Protein AF-A0A968T6S0-F1 (afdb_monomer_lite)

Foldseek 3Di:
DPPDVLLVVLLVLVCVVVVPDDLVPDDLVNLVVVQVLLCVQLVDRDDSVNVCCSSVVDPDPDDDDQSVQQSSCRSVVARGNVRSCVVVPPPPVVPPPDPPPPVVVVVVVVVVVVVVVVVVVVVVVVVVVVVVVVVVVVVVVVVVVVVVPDPDDDDDD

Radius of gyration: 42.64 Å; chains: 1; bounding box: 73×32×131 Å

Secondary structure (DSSP, 8-state):
----HHHHHHHHHHHHHH----GGG--HHHHHHHHHHHHHHHS----HHHHHHHTTSS--SSPPPHHHHHHHHHHTT-SSHHHHHHHS------SSS-----HHHHHHHHHHHHHHHHHHHHHHHHHHHHHHHHHHHHHHHHHHHTTS---------

pLDDT: mean 80.55, std 15.83, range [37.5, 95.81]

Structure (mmCIF, N/CA/C/O backbone):
data_AF-A0A968T6S0-F1
#
_entry.id   AF-A0A968T6S0-F1
#
loop_
_atom_site.group_PDB
_atom_site.id
_atom_site.type_symbol
_atom_site.label_atom_id
_atom_site.label_alt_id
_atom_site.label_comp_id
_atom_site.label_asym_id
_atom_site.label_entity_id
_atom_site.label_seq_id
_atom_site.pdbx_PDB_ins_code
_atom_site.Cartn_x
_atom_site.Cartn_y
_atom_site.Cartn_z
_atom_site.occupancy
_atom_site.B_iso_or_equiv
_atom_site.auth_seq_id
_atom_site.auth_comp_id
_atom_site.auth_asym_id
_atom_site.auth_atom_id
_atom_site.pdbx_PDB_model_num
ATOM 1 N N . MET A 1 1 ? 13.919 0.239 2.853 1.00 37.50 1 MET A N 1
ATOM 2 C CA . MET A 1 1 ? 12.695 0.687 2.152 1.00 37.50 1 MET A CA 1
ATOM 3 C C . MET A 1 1 ? 11.809 -0.528 1.964 1.00 37.50 1 MET A C 1
ATOM 5 O O . MET A 1 1 ? 12.286 -1.492 1.386 1.00 37.50 1 MET A O 1
ATOM 9 N N . GLN A 1 2 ? 10.584 -0.540 2.494 1.00 47.19 2 GLN A N 1
ATOM 10 C CA . GLN A 1 2 ? 9.671 -1.666 2.270 1.00 47.19 2 GLN A CA 1
ATOM 11 C C . GLN A 1 2 ? 9.255 -1.668 0.796 1.00 47.19 2 GLN A C 1
ATOM 13 O O . GLN A 1 2 ? 8.539 -0.786 0.325 1.00 47.19 2 GLN A O 1
ATOM 18 N N . SER A 1 3 ? 9.801 -2.619 0.048 1.00 56.97 3 SER A N 1
ATOM 19 C CA . SER A 1 3 ? 9.693 -2.744 -1.402 1.00 56.97 3 SER A CA 1
ATOM 20 C C . SER A 1 3 ? 8.604 -3.740 -1.795 1.00 56.97 3 SER A C 1
ATOM 22 O O . SER A 1 3 ? 8.801 -4.509 -2.728 1.00 56.97 3 SER A O 1
ATOM 24 N N . ASN A 1 4 ? 7.478 -3.779 -1.073 1.00 79.25 4 ASN A N 1
ATOM 25 C CA . ASN A 1 4 ? 6.327 -4.565 -1.510 1.00 79.25 4 ASN A CA 1
ATOM 26 C C . ASN A 1 4 ? 5.392 -3.643 -2.318 1.00 79.25 4 ASN A C 1
ATOM 28 O O . ASN A 1 4 ? 4.723 -2.777 -1.745 1.00 79.25 4 ASN A O 1
ATOM 32 N N . PRO A 1 5 ? 5.366 -3.769 -3.652 1.00 84.44 5 PRO A N 1
ATOM 33 C CA . PRO A 1 5 ? 4.593 -2.880 -4.510 1.00 84.44 5 PRO A CA 1
ATOM 34 C C . PRO A 1 5 ? 3.076 -3.062 -4.325 1.00 84.44 5 PRO A C 1
ATOM 36 O O . PRO A 1 5 ? 2.324 -2.109 -4.525 1.00 84.44 5 PRO A O 1
ATOM 39 N N . TYR A 1 6 ? 2.620 -4.227 -3.846 1.00 88.62 6 TYR A N 1
ATOM 40 C CA . TYR A 1 6 ? 1.208 -4.457 -3.531 1.00 88.62 6 TYR A CA 1
ATOM 41 C C . TYR A 1 6 ? 0.782 -3.679 -2.286 1.00 88.62 6 TYR A C 1
ATOM 43 O O . TYR A 1 6 ? -0.306 -3.109 -2.272 1.00 88.62 6 TYR A O 1
ATOM 51 N N . LEU A 1 7 ? 1.653 -3.573 -1.272 1.00 88.94 7 LEU A N 1
ATOM 52 C CA . LEU A 1 7 ? 1.389 -2.730 -0.098 1.00 88.94 7 LEU A CA 1
ATOM 53 C C . LEU A 1 7 ? 1.256 -1.257 -0.490 1.00 88.94 7 LEU A C 1
ATOM 55 O O . LEU A 1 7 ? 0.338 -0.593 -0.024 1.00 88.94 7 LEU A O 1
ATOM 59 N N . LYS A 1 8 ? 2.110 -0.757 -1.392 1.00 88.56 8 LYS A N 1
ATOM 60 C CA . LYS A 1 8 ? 1.984 0.618 -1.903 1.00 88.56 8 LYS A CA 1
ATOM 61 C C . LYS A 1 8 ? 0.648 0.845 -2.609 1.00 88.56 8 LYS A C 1
ATOM 63 O O . LYS A 1 8 ? -0.012 1.845 -2.346 1.00 88.56 8 LYS A O 1
ATOM 68 N N . LYS A 1 9 ? 0.232 -0.093 -3.467 1.00 90.50 9 LYS A N 1
ATOM 69 C CA . LYS A 1 9 ? -1.068 -0.022 -4.146 1.00 90.50 9 LYS A CA 1
ATOM 70 C C . LYS A 1 9 ? -2.229 -0.066 -3.150 1.00 90.50 9 LYS A C 1
ATOM 72 O O . LYS A 1 9 ? -3.143 0.740 -3.258 1.00 90.50 9 LYS A O 1
ATOM 77 N N . CYS A 1 10 ? -2.161 -0.945 -2.152 1.00 91.69 10 CYS A N 1
ATOM 78 C CA . CYS A 1 10 ? -3.152 -1.028 -1.081 1.00 91.69 10 CYS A CA 1
ATOM 79 C C . CYS A 1 10 ? -3.265 0.297 -0.308 1.00 91.69 10 CYS A C 1
ATOM 81 O O . CYS A 1 10 ? -4.361 0.829 -0.174 1.00 91.69 10 CYS A O 1
ATOM 83 N N . VAL A 1 11 ? -2.140 0.878 0.121 1.00 91.06 11 VAL A N 1
ATOM 84 C CA . VAL A 1 11 ? -2.108 2.186 0.801 1.00 91.06 11 VAL A CA 1
ATOM 85 C C . VAL A 1 11 ? -2.726 3.285 -0.067 1.00 91.06 11 VAL A C 1
ATOM 87 O O . VAL A 1 11 ? -3.529 4.070 0.432 1.00 91.06 11 VAL A O 1
ATOM 90 N N . SER A 1 12 ? -2.408 3.307 -1.364 1.00 90.50 12 SER A N 1
ATOM 91 C CA . SER A 1 12 ? -2.992 4.258 -2.315 1.00 90.50 12 SER A CA 1
ATOM 92 C C . SER A 1 12 ? -4.515 4.124 -2.390 1.00 90.50 12 SER A C 1
ATOM 94 O O . SER A 1 12 ? -5.220 5.116 -2.230 1.00 90.50 12 SER A O 1
ATOM 96 N N . LEU A 1 13 ? -5.029 2.903 -2.559 1.00 92.25 13 LEU A N 1
ATOM 97 C CA . LEU A 1 13 ? -6.471 2.643 -2.623 1.00 92.25 13 LEU A CA 1
ATOM 98 C C . LEU A 1 13 ? -7.182 3.014 -1.320 1.00 92.25 13 LEU A C 1
ATOM 100 O O . LEU A 1 13 ? -8.280 3.559 -1.344 1.00 92.25 13 LEU A O 1
ATOM 104 N N . ILE A 1 14 ? -6.549 2.762 -0.172 1.00 93.06 14 ILE A N 1
ATOM 105 C CA . ILE A 1 14 ? -7.091 3.183 1.122 1.00 93.06 14 ILE A CA 1
ATOM 106 C C . ILE A 1 14 ? -7.168 4.711 1.188 1.00 93.06 14 ILE A C 1
ATOM 108 O O . ILE A 1 14 ? -8.189 5.235 1.620 1.00 93.06 14 ILE A O 1
ATOM 112 N N . SER A 1 15 ? -6.128 5.427 0.750 1.00 92.06 15 SER A N 1
ATOM 113 C CA . SER A 1 15 ? -6.135 6.896 0.759 1.00 92.06 15 SER A CA 1
ATOM 114 C C . SER A 1 15 ? -7.196 7.501 -0.162 1.00 92.06 15 SER A C 1
ATOM 116 O O . SER A 1 15 ? -7.810 8.508 0.187 1.00 92.06 15 SER A O 1
ATOM 118 N N . GLU A 1 16 ? -7.461 6.854 -1.297 1.00 91.31 16 GLU A N 1
ATOM 119 C CA . GLU A 1 16 ? -8.532 7.230 -2.218 1.00 91.31 16 GLU A CA 1
ATOM 120 C C . GLU A 1 16 ? -9.911 6.974 -1.596 1.00 91.31 16 GLU A C 1
ATOM 122 O O . GLU A 1 16 ? -10.770 7.852 -1.608 1.00 91.31 16 GLU A O 1
ATOM 127 N N . ARG A 1 17 ? -10.095 5.809 -0.963 1.00 91.31 17 ARG A N 1
ATOM 128 C CA . ARG A 1 17 ? -11.343 5.432 -0.289 1.00 91.31 17 ARG A CA 1
ATOM 129 C C . ARG A 1 17 ? -11.682 6.340 0.891 1.00 91.31 17 ARG A C 1
ATOM 131 O O . ARG A 1 17 ? -12.854 6.632 1.107 1.00 91.31 17 ARG A O 1
ATOM 138 N N . THR A 1 18 ? -10.691 6.748 1.685 1.00 91.62 18 THR A N 1
ATOM 139 C CA . THR A 1 18 ? -10.934 7.603 2.857 1.00 91.62 18 THR A CA 1
ATOM 140 C C . THR A 1 18 ? -11.083 9.078 2.498 1.00 91.62 18 THR A C 1
ATOM 142 O O . THR A 1 18 ? -11.706 9.821 3.253 1.00 91.62 18 THR A O 1
ATOM 145 N N . GLY A 1 19 ? -10.514 9.528 1.375 1.00 91.19 19 GLY A N 1
ATOM 146 C CA . GLY A 1 19 ? -10.591 10.925 0.942 1.00 91.19 19 GLY A CA 1
ATOM 147 C C . GLY A 1 19 ? -9.810 11.907 1.826 1.00 91.19 19 GLY A C 1
ATOM 148 O O . GLY A 1 19 ? -9.955 13.116 1.678 1.00 91.19 19 GLY A O 1
ATOM 149 N N . TRP A 1 20 ? -8.955 11.424 2.734 1.00 92.19 20 TRP A N 1
ATOM 150 C CA . TRP A 1 20 ? -8.164 12.266 3.652 1.00 92.19 20 TRP A CA 1
ATOM 151 C C . TRP A 1 20 ? -6.901 12.863 3.013 1.00 92.19 20 TRP A C 1
ATOM 153 O O . TRP A 1 20 ? -6.080 13.481 3.693 1.00 92.19 20 TRP A O 1
ATOM 163 N N . GLY A 1 21 ? -6.723 12.655 1.709 1.00 88.94 21 GLY A N 1
ATOM 164 C CA . GLY A 1 21 ? -5.537 13.058 0.969 1.00 88.94 21 GLY A CA 1
ATOM 165 C C . GLY A 1 21 ? -4.338 12.140 1.210 1.00 88.94 21 GLY A C 1
ATOM 166 O O . GLY A 1 21 ? -4.457 11.023 1.722 1.00 88.94 21 GLY A O 1
ATOM 167 N N . ALA A 1 22 ? -3.164 12.629 0.810 1.00 86.94 22 ALA A N 1
ATOM 168 C CA . ALA A 1 22 ? -1.935 11.850 0.775 1.00 86.94 22 ALA A CA 1
ATOM 169 C C . ALA A 1 22 ? -1.529 11.336 2.169 1.00 86.94 22 ALA A C 1
ATOM 171 O O . ALA A 1 22 ? -1.564 12.074 3.161 1.00 86.94 22 ALA A O 1
ATOM 172 N N . CYS A 1 23 ? -1.120 10.066 2.251 1.00 86.12 23 CYS A N 1
ATOM 173 C CA . CYS A 1 23 ? -0.767 9.422 3.516 1.00 86.12 23 CYS A CA 1
ATOM 174 C C . CYS A 1 23 ? 0.417 10.088 4.240 1.00 86.12 23 CYS A C 1
ATOM 176 O O . CYS A 1 23 ? 0.560 9.943 5.458 1.00 86.12 23 CYS A O 1
ATOM 178 N N . GLU A 1 24 ? 1.246 10.873 3.541 1.00 86.88 24 GLU A N 1
ATOM 179 C CA . GLU A 1 24 ? 2.303 11.685 4.148 1.00 86.88 24 GLU A CA 1
ATOM 180 C C . GLU A 1 24 ? 1.755 12.788 5.062 1.00 86.88 24 GLU A C 1
ATOM 182 O O . GLU A 1 24 ? 2.447 13.193 5.994 1.00 86.88 24 GLU A O 1
ATOM 187 N N . ASN A 1 25 ? 0.508 13.217 4.890 1.00 88.50 25 ASN A N 1
ATOM 188 C CA . ASN A 1 25 ? -0.096 14.270 5.711 1.00 88.50 25 ASN A CA 1
ATOM 189 C C . ASN A 1 25 ? -0.958 13.716 6.849 1.00 88.50 25 ASN A C 1
ATOM 191 O O . ASN A 1 25 ? -1.579 14.469 7.597 1.00 88.50 25 ASN A O 1
ATOM 195 N N . TRP A 1 26 ? -1.008 12.391 7.007 1.00 93.25 26 TRP A N 1
ATOM 196 C CA . TRP A 1 26 ? -1.864 11.789 8.015 1.00 93.25 26 TRP A CA 1
ATOM 197 C C . TRP A 1 26 ? -1.349 12.003 9.437 1.00 93.25 26 TRP A C 1
ATOM 199 O O . TRP A 1 26 ? -0.182 11.743 9.749 1.00 93.25 26 TRP A O 1
ATOM 209 N N . THR A 1 27 ? -2.258 12.437 10.310 1.00 93.50 27 THR A N 1
ATOM 210 C CA . THR A 1 27 ? -2.018 12.645 11.739 1.00 93.50 27 THR A CA 1
ATOM 211 C C . THR A 1 27 ? -2.304 11.369 12.531 1.00 93.50 27 THR A C 1
ATOM 213 O O . THR A 1 27 ? -2.812 10.381 12.001 1.00 93.50 27 THR A O 1
ATOM 216 N N . HIS A 1 28 ? -1.991 11.377 13.831 1.00 93.25 28 HIS A N 1
ATOM 217 C CA . HIS A 1 28 ? -2.330 10.265 14.723 1.00 93.25 28 HIS A CA 1
ATOM 218 C C . HIS A 1 28 ? -3.827 9.917 14.673 1.00 93.25 28 HIS A C 1
ATOM 220 O O . HIS A 1 28 ? -4.167 8.738 14.638 1.00 93.25 28 HIS A O 1
ATOM 226 N N . THR A 1 29 ? -4.698 10.928 14.618 1.00 94.38 29 THR A N 1
ATOM 227 C CA . THR A 1 29 ? -6.156 10.764 14.572 1.00 94.38 29 THR A CA 1
ATOM 228 C C . THR A 1 29 ? -6.601 9.962 13.353 1.00 94.38 29 THR A C 1
ATOM 230 O O . THR A 1 29 ? -7.324 8.987 13.519 1.00 94.38 29 THR A O 1
ATOM 233 N N . HIS A 1 30 ? -6.071 10.255 12.159 1.00 95.00 30 HIS A N 1
ATOM 234 C CA . HIS A 1 30 ? -6.394 9.482 10.951 1.00 95.00 30 HIS A CA 1
ATOM 235 C C . HIS A 1 30 ? -6.039 7.996 11.097 1.00 95.00 30 HIS A C 1
ATOM 237 O O . HIS A 1 30 ? -6.793 7.130 10.664 1.00 95.00 30 HIS A O 1
ATOM 243 N N . PHE A 1 31 ? -4.916 7.667 11.745 1.00 94.81 31 PHE A N 1
ATOM 244 C CA . PHE A 1 31 ? -4.557 6.265 11.979 1.00 94.81 31 PHE A CA 1
ATOM 245 C C . PHE A 1 31 ? -5.442 5.582 13.029 1.00 94.81 31 PHE A C 1
ATOM 247 O O . PHE A 1 31 ? -5.682 4.381 12.918 1.00 94.81 31 PHE A O 1
ATOM 254 N N . VAL A 1 32 ? -5.916 6.318 14.038 1.00 95.31 32 VAL A N 1
ATOM 255 C CA . VAL A 1 32 ? -6.887 5.804 15.018 1.00 95.31 32 VAL A CA 1
ATOM 256 C C . VAL A 1 32 ? -8.218 5.511 14.331 1.00 95.31 32 VAL A C 1
ATOM 258 O O . VAL A 1 32 ? -8.763 4.422 14.502 1.00 95.31 32 VAL A O 1
ATOM 261 N N . ASP A 1 33 ? -8.703 6.437 13.507 1.00 95.44 33 ASP A N 1
ATOM 262 C CA . ASP A 1 33 ? -9.952 6.257 12.772 1.00 95.44 33 ASP A CA 1
ATOM 263 C C . ASP A 1 33 ? -9.844 5.135 11.738 1.00 95.44 33 ASP A C 1
ATOM 265 O O . ASP A 1 33 ? -10.758 4.320 11.628 1.00 95.44 33 ASP A O 1
ATOM 269 N N . LEU A 1 34 ? -8.710 5.016 11.039 1.00 95.19 34 LEU A N 1
ATOM 270 C CA . LEU A 1 34 ? -8.470 3.896 10.131 1.00 95.19 34 LEU A CA 1
ATOM 271 C C . LEU A 1 34 ? -8.452 2.554 10.874 1.00 95.19 34 LEU A C 1
ATOM 273 O O . LEU A 1 34 ? -9.058 1.593 10.411 1.00 95.19 34 LEU A O 1
ATOM 277 N N . SER A 1 35 ? -7.776 2.477 12.025 1.00 95.38 35 SER A N 1
ATOM 278 C CA . SER A 1 35 ? -7.748 1.268 12.859 1.00 95.38 35 SER A CA 1
ATOM 279 C C . SER A 1 35 ? -9.161 0.834 13.257 1.00 95.38 35 SER A C 1
ATOM 281 O O . SER A 1 35 ? -9.503 -0.341 13.114 1.00 95.38 35 SER A O 1
ATOM 283 N N . ARG A 1 36 ? -10.005 1.793 13.665 1.00 95.50 36 ARG A N 1
ATOM 284 C CA . ARG A 1 36 ? -11.416 1.549 13.985 1.00 95.50 36 ARG A CA 1
ATOM 285 C C . ARG A 1 36 ? -12.187 1.016 12.777 1.00 95.50 36 ARG A C 1
ATOM 287 O O . ARG A 1 36 ? -12.813 -0.032 12.882 1.00 95.50 36 ARG A O 1
ATOM 294 N N . GLN A 1 37 ? -12.096 1.681 11.627 1.00 95.00 37 GLN A N 1
ATOM 295 C CA . GLN A 1 37 ? -12.831 1.266 10.427 1.00 95.00 37 GLN A CA 1
ATOM 296 C C . GLN A 1 37 ? -12.384 -0.106 9.898 1.00 95.00 37 GLN A C 1
ATOM 298 O O . GLN A 1 37 ? -13.207 -0.907 9.454 1.00 95.00 37 GLN A O 1
ATOM 303 N N . ILE A 1 38 ? -11.083 -0.412 9.963 1.00 94.81 38 ILE A N 1
ATOM 304 C CA . ILE A 1 38 ? -10.566 -1.743 9.617 1.00 94.81 38 ILE A CA 1
ATOM 305 C C . ILE A 1 38 ? -11.153 -2.791 10.561 1.00 94.81 38 ILE A C 1
ATOM 307 O O . ILE A 1 38 ? -11.562 -3.856 10.099 1.00 94.81 38 ILE A O 1
ATOM 311 N N . PHE A 1 39 ? -11.210 -2.508 11.862 1.00 94.81 39 PHE A N 1
ATOM 312 C CA . PHE A 1 39 ? -11.786 -3.426 12.840 1.00 94.81 39 PHE A CA 1
ATOM 313 C C . PHE A 1 39 ? -13.278 -3.674 12.580 1.00 94.81 39 PHE A C 1
ATOM 315 O O . PHE A 1 39 ? -13.693 -4.828 12.532 1.00 94.81 39 PHE A O 1
ATOM 322 N N . GLU A 1 40 ? -14.055 -2.621 12.318 1.00 93.94 40 GLU A N 1
ATOM 323 C CA . GLU A 1 40 ? -15.489 -2.715 12.001 1.00 93.94 40 GLU A CA 1
ATOM 324 C C . GLU A 1 40 ? -15.769 -3.580 10.763 1.00 93.94 40 GLU A C 1
ATOM 326 O O . GLU A 1 40 ? -16.759 -4.307 10.724 1.00 93.94 40 GLU A O 1
ATOM 331 N N . LYS A 1 41 ? -14.887 -3.536 9.758 1.00 92.50 41 LYS A N 1
ATOM 332 C CA . LYS A 1 41 ? -15.041 -4.301 8.511 1.00 92.50 41 LYS A CA 1
ATOM 333 C C . LYS A 1 41 ? -14.477 -5.717 8.574 1.00 92.50 41 LYS A C 1
ATOM 335 O O . LYS A 1 41 ? -15.067 -6.642 8.027 1.00 92.50 41 LYS A O 1
ATOM 340 N N . SER A 1 42 ? -13.307 -5.889 9.180 1.00 92.81 42 SER A N 1
ATOM 341 C CA . SER A 1 42 ? -12.548 -7.144 9.114 1.00 92.81 42 SER A CA 1
ATOM 342 C C . SER A 1 42 ? -12.666 -8.015 10.365 1.00 92.81 42 SER A C 1
ATOM 344 O O . SER A 1 42 ? -12.318 -9.195 10.303 1.00 92.81 42 SER A O 1
ATOM 346 N N . GLY A 1 43 ? -13.099 -7.442 11.494 1.00 91.81 43 GLY A N 1
ATOM 347 C CA . GLY A 1 43 ? -13.062 -8.068 12.818 1.00 91.81 43 GLY A CA 1
ATOM 348 C C . GLY A 1 43 ? -11.657 -8.185 13.423 1.00 91.81 43 GLY A C 1
ATOM 349 O O . GLY A 1 43 ? -11.501 -8.731 14.513 1.00 91.81 43 GLY A O 1
ATOM 350 N N . VAL A 1 44 ? -10.620 -7.690 12.738 1.00 91.75 44 VAL A N 1
ATOM 351 C CA . VAL A 1 44 ? -9.221 -7.789 13.172 1.00 91.75 44 VAL A CA 1
ATOM 352 C C . VAL A 1 44 ? -8.738 -6.433 13.670 1.00 91.75 44 VAL A C 1
ATOM 354 O O . VAL A 1 44 ? -8.753 -5.442 12.939 1.00 91.75 44 VAL A O 1
ATOM 357 N N . LEU A 1 45 ? -8.275 -6.384 14.921 1.00 91.94 45 LEU A N 1
ATOM 358 C CA . LEU A 1 45 ? -7.729 -5.162 15.503 1.00 91.94 45 LEU A CA 1
ATOM 359 C C . LEU A 1 45 ? -6.280 -4.967 15.048 1.00 91.94 45 LEU A C 1
ATOM 361 O O . LEU A 1 45 ? -5.376 -5.687 15.472 1.00 91.94 45 LEU A O 1
ATOM 365 N N . VAL A 1 46 ? -6.045 -3.958 14.210 1.00 92.56 46 VAL A N 1
ATOM 366 C CA . VAL A 1 46 ? -4.695 -3.577 13.778 1.00 92.56 46 VAL A CA 1
ATOM 367 C C . VAL A 1 46 ? -4.236 -2.351 14.559 1.00 92.56 46 VAL A C 1
ATOM 369 O O . VAL A 1 46 ? -4.865 -1.296 14.497 1.00 92.56 46 VAL A O 1
ATOM 372 N N . SER A 1 47 ? -3.117 -2.470 15.277 1.00 92.56 47 SER A N 1
ATOM 373 C CA . SER A 1 47 ? -2.591 -1.364 16.082 1.00 92.56 47 SER A CA 1
ATOM 374 C C . SER A 1 47 ? -2.156 -0.164 15.224 1.00 92.56 47 SER A C 1
ATOM 376 O O . SER A 1 47 ? -1.646 -0.312 14.109 1.00 92.56 47 SER A O 1
ATOM 378 N N . VAL A 1 48 ? -2.281 1.044 15.780 1.00 93.38 48 VAL A N 1
ATOM 379 C CA . VAL A 1 48 ? -1.851 2.297 15.133 1.00 93.38 48 VAL A CA 1
ATOM 380 C C . VAL A 1 48 ? -0.359 2.278 14.782 1.00 93.38 48 VAL A C 1
ATOM 382 O O . VAL A 1 48 ? 0.043 2.807 13.746 1.00 93.38 48 VAL A O 1
ATOM 385 N N . SER A 1 49 ? 0.483 1.658 15.612 1.00 90.38 49 SER A N 1
ATOM 386 C CA . SER A 1 49 ? 1.920 1.545 15.344 1.00 90.38 49 SER A CA 1
ATOM 387 C C . SER A 1 49 ? 2.205 0.606 14.168 1.00 90.38 49 SER A C 1
ATOM 389 O O . SER A 1 49 ? 3.061 0.924 13.341 1.00 90.38 49 SER A O 1
ATOM 391 N N . SER A 1 50 ? 1.456 -0.494 14.033 1.00 90.94 50 SER A N 1
ATOM 392 C CA . SER A 1 50 ? 1.521 -1.383 12.867 1.00 90.94 50 SER A CA 1
ATOM 393 C C . SER A 1 50 ? 1.075 -0.671 11.590 1.00 90.94 50 SER A C 1
ATOM 395 O O . SER A 1 50 ? 1.779 -0.736 10.585 1.00 90.94 50 SER A O 1
ATOM 397 N N . LEU A 1 51 ? -0.030 0.084 11.631 1.00 92.25 51 LEU A N 1
ATOM 398 C CA . LEU A 1 51 ? -0.484 0.881 10.486 1.00 92.25 51 LEU A CA 1
ATOM 399 C C . LEU A 1 51 ? 0.572 1.910 10.072 1.00 92.25 51 LEU A C 1
ATOM 401 O O . LEU A 1 51 ? 0.962 1.961 8.912 1.00 92.25 51 LEU A O 1
ATOM 405 N N . LYS A 1 52 ? 1.140 2.664 11.017 1.00 91.00 52 LYS A N 1
ATOM 406 C CA . LYS A 1 52 ? 2.218 3.622 10.718 1.00 91.00 52 LYS A CA 1
ATOM 407 C C . LYS A 1 52 ? 3.430 2.970 10.044 1.00 91.00 52 LYS A C 1
ATOM 409 O O . LYS A 1 52 ? 4.062 3.604 9.201 1.00 91.00 52 LYS A O 1
ATOM 414 N N . ARG A 1 53 ? 3.754 1.716 10.378 1.00 89.56 53 ARG A N 1
ATOM 415 C CA . ARG A 1 53 ? 4.820 0.957 9.697 1.00 89.56 53 ARG A CA 1
ATOM 416 C C . ARG A 1 53 ? 4.448 0.620 8.253 1.00 89.56 53 ARG A C 1
ATOM 418 O O . ARG A 1 53 ? 5.289 0.780 7.378 1.00 89.56 53 ARG A O 1
ATOM 425 N N . ILE A 1 54 ? 3.207 0.202 8.006 1.00 89.56 54 ILE A N 1
ATOM 426 C CA . ILE A 1 54 ? 2.702 -0.165 6.670 1.00 89.56 54 ILE A CA 1
ATOM 427 C C . ILE A 1 54 ? 2.615 1.057 5.748 1.00 89.56 54 ILE A C 1
ATOM 429 O O . ILE A 1 54 ? 3.003 0.994 4.587 1.00 89.56 54 ILE A O 1
ATOM 433 N N . PHE A 1 55 ? 2.170 2.191 6.287 1.00 89.38 55 PHE A N 1
ATOM 434 C CA . PHE A 1 55 ? 2.056 3.462 5.568 1.00 89.38 55 PHE A CA 1
ATOM 435 C C . PHE A 1 55 ? 3.399 4.205 5.436 1.00 89.38 55 PHE A C 1
ATOM 437 O O . PHE A 1 55 ? 3.438 5.344 4.982 1.00 89.38 55 PHE A O 1
ATOM 444 N N . GLY A 1 56 ? 4.517 3.597 5.853 1.00 86.50 56 GLY A N 1
ATOM 445 C CA . GLY A 1 56 ? 5.857 4.162 5.675 1.00 86.50 56 GLY A CA 1
ATOM 446 C C . GLY A 1 56 ? 6.214 5.322 6.612 1.00 86.50 56 GLY A C 1
ATOM 447 O O . GLY A 1 56 ? 7.277 5.917 6.452 1.00 86.50 56 GLY A O 1
ATOM 448 N N . LYS A 1 57 ? 5.385 5.624 7.622 1.00 85.00 57 LYS A N 1
ATOM 449 C CA . LYS A 1 57 ? 5.690 6.625 8.665 1.00 85.00 57 LYS A CA 1
ATOM 450 C C . LYS A 1 57 ? 6.796 6.176 9.611 1.00 85.00 57 LYS A C 1
ATOM 452 O O . LYS A 1 57 ? 7.481 7.009 10.194 1.00 85.00 57 LYS A O 1
ATOM 457 N N . ILE A 1 58 ? 6.941 4.867 9.794 1.00 84.06 58 ILE A N 1
ATOM 458 C CA . ILE A 1 58 ? 7.969 4.260 10.637 1.00 84.06 58 ILE A CA 1
ATOM 459 C C . ILE A 1 58 ? 8.689 3.207 9.803 1.00 84.06 58 ILE A C 1
ATOM 461 O O . ILE A 1 58 ? 8.056 2.305 9.254 1.00 84.06 58 ILE A O 1
ATOM 465 N N . ALA A 1 59 ? 10.017 3.285 9.733 1.00 75.38 59 ALA A N 1
ATOM 466 C CA . ALA A 1 59 ? 10.804 2.241 9.095 1.00 75.38 59 ALA A CA 1
ATOM 467 C C . ALA A 1 59 ? 10.668 0.928 9.885 1.00 75.38 59 ALA A C 1
ATOM 469 O O . ALA A 1 59 ? 10.935 0.874 11.083 1.00 75.38 59 ALA A O 1
ATOM 470 N N . SER A 1 60 ? 10.258 -0.143 9.211 1.00 74.06 60 SER A N 1
ATOM 471 C CA . SER A 1 60 ? 10.244 -1.495 9.774 1.00 74.06 60 SER A CA 1
ATOM 472 C C . SER A 1 60 ? 10.905 -2.455 8.797 1.00 74.06 60 SER A C 1
ATOM 474 O O . SER A 1 60 ? 10.646 -2.380 7.595 1.00 74.06 60 SER A O 1
ATOM 476 N N . GLN A 1 61 ? 11.763 -3.334 9.308 1.00 68.31 61 GLN A N 1
ATOM 477 C CA . GLN A 1 61 ? 12.429 -4.368 8.511 1.00 68.31 61 GLN A CA 1
ATOM 478 C C . GLN A 1 61 ? 11.557 -5.614 8.318 1.00 68.31 61 GLN A C 1
ATOM 480 O O . GLN A 1 61 ? 11.832 -6.419 7.435 1.00 68.31 61 GLN A O 1
ATOM 485 N N . HIS A 1 62 ? 10.507 -5.766 9.125 1.00 72.12 62 HIS A N 1
ATOM 486 C CA . HIS A 1 62 ? 9.625 -6.926 9.075 1.00 72.12 62 HIS A CA 1
ATOM 487 C C . HIS A 1 62 ? 8.361 -6.627 8.285 1.00 72.12 62 HIS A C 1
ATOM 489 O O . HIS A 1 62 ? 7.769 -5.549 8.421 1.00 72.12 62 HIS A O 1
ATOM 495 N N . GLU A 1 63 ? 7.973 -7.601 7.469 1.00 75.19 63 GLU A N 1
ATOM 496 C CA . GLU A 1 63 ? 6.733 -7.575 6.711 1.00 75.19 63 GLU A CA 1
ATOM 497 C C . GLU A 1 63 ? 5.535 -7.746 7.664 1.00 75.19 63 GLU A C 1
ATOM 499 O O . GLU A 1 63 ? 5.637 -8.503 8.634 1.00 75.19 63 GLU A O 1
ATOM 504 N N . PRO A 1 64 ? 4.416 -7.026 7.452 1.00 81.62 64 PRO A N 1
ATOM 505 C CA . PRO A 1 64 ? 3.230 -7.187 8.284 1.00 81.62 64 PRO A CA 1
ATOM 506 C C . PRO A 1 64 ? 2.724 -8.631 8.279 1.00 81.62 64 PRO A C 1
ATOM 508 O O . PRO A 1 64 ? 2.791 -9.332 7.265 1.00 81.62 64 PRO A O 1
ATOM 511 N N . GLN A 1 65 ? 2.167 -9.046 9.418 1.00 86.25 65 GLN A N 1
ATOM 512 C CA . GLN A 1 65 ? 1.556 -10.361 9.584 1.00 86.25 65 GLN A CA 1
ATOM 513 C C . GLN A 1 65 ? 0.465 -10.590 8.524 1.00 86.25 65 GLN A C 1
ATOM 515 O O . GLN A 1 65 ? -0.211 -9.642 8.103 1.00 86.25 65 GLN A O 1
ATOM 520 N N . ARG A 1 66 ? 0.264 -11.844 8.097 1.00 88.12 66 ARG A N 1
ATOM 521 C CA . ARG A 1 66 ? -0.729 -12.182 7.061 1.00 88.12 66 ARG A CA 1
ATOM 522 C C . ARG A 1 66 ? -2.133 -11.729 7.460 1.00 88.12 66 ARG A C 1
ATOM 524 O O . ARG A 1 66 ? -2.848 -11.184 6.631 1.00 88.12 66 ARG A O 1
ATOM 531 N N . GLU A 1 67 ? -2.478 -11.846 8.734 1.00 90.50 67 GLU A N 1
ATOM 532 C CA . GLU A 1 67 ? -3.739 -11.399 9.321 1.00 90.50 67 GLU A CA 1
ATOM 533 C C . GLU A 1 67 ? -3.933 -9.888 9.160 1.00 90.50 67 GLU A C 1
ATOM 535 O O . GLU A 1 67 ? -5.017 -9.439 8.800 1.00 90.50 67 GLU A O 1
ATOM 540 N N . THR A 1 68 ? -2.872 -9.095 9.349 1.00 92.19 68 THR A N 1
ATOM 541 C CA . THR A 1 68 ? -2.921 -7.641 9.136 1.00 92.19 68 THR A CA 1
ATOM 542 C C . THR A 1 68 ? -3.149 -7.300 7.666 1.00 92.19 68 THR A C 1
ATOM 544 O O . THR A 1 68 ? -3.940 -6.414 7.353 1.00 92.19 68 THR A O 1
ATOM 547 N N . ARG A 1 69 ? -2.488 -8.016 6.751 1.00 92.50 69 ARG A N 1
ATOM 548 C CA . ARG A 1 69 ? -2.703 -7.848 5.307 1.00 92.50 69 ARG A CA 1
ATOM 549 C C . ARG A 1 69 ? -4.131 -8.222 4.903 1.00 92.50 69 ARG A C 1
ATOM 551 O O . ARG A 1 69 ? -4.784 -7.449 4.210 1.00 92.50 69 ARG A O 1
ATOM 558 N N . ASN A 1 70 ? -4.649 -9.338 5.409 1.00 93.38 70 ASN A N 1
ATOM 559 C CA . ASN A 1 70 ? -6.033 -9.751 5.178 1.00 93.38 70 ASN A CA 1
ATOM 560 C C . ASN A 1 70 ? -7.030 -8.709 5.703 1.00 93.38 70 ASN A C 1
ATOM 562 O O . ASN A 1 70 ? -8.006 -8.408 5.026 1.00 93.38 70 ASN A O 1
ATOM 566 N N . ALA A 1 71 ? -6.774 -8.111 6.870 1.00 94.25 71 ALA A N 1
ATOM 567 C CA . ALA A 1 71 ? -7.620 -7.052 7.418 1.00 94.25 71 ALA A CA 1
ATOM 568 C C . ALA A 1 71 ? -7.686 -5.816 6.501 1.00 94.25 71 ALA A C 1
ATOM 570 O O . ALA A 1 71 ? -8.763 -5.262 6.283 1.00 94.25 71 ALA A O 1
ATOM 571 N N . LEU A 1 72 ? -6.549 -5.418 5.918 1.00 93.69 72 LEU A N 1
ATOM 572 C CA . LEU A 1 72 ? -6.483 -4.319 4.948 1.00 93.69 72 LEU A CA 1
ATOM 573 C C . LEU A 1 72 ? -7.225 -4.648 3.647 1.00 93.69 72 LEU A C 1
ATOM 575 O O . LEU A 1 72 ? -7.930 -3.793 3.118 1.00 93.69 72 LEU A O 1
ATOM 579 N N . ALA A 1 73 ? -7.099 -5.880 3.150 1.00 94.19 73 ALA A N 1
ATOM 580 C CA . ALA A 1 73 ? -7.829 -6.337 1.970 1.00 94.19 73 ALA A CA 1
ATOM 581 C C . ALA A 1 73 ? -9.349 -6.317 2.204 1.00 94.19 73 ALA A C 1
ATOM 583 O O . ALA A 1 73 ? -10.084 -5.736 1.409 1.00 94.19 73 ALA A O 1
ATOM 584 N N . LYS A 1 74 ? -9.808 -6.830 3.352 1.00 93.69 74 LYS A N 1
ATOM 585 C CA . LYS A 1 74 ? -11.222 -6.790 3.757 1.00 93.69 74 LYS A CA 1
ATOM 586 C C . LYS A 1 74 ? -11.770 -5.379 3.900 1.00 93.69 74 LYS A C 1
ATOM 588 O O . LYS A 1 74 ? -12.910 -5.121 3.529 1.00 93.69 74 LYS A O 1
ATOM 593 N N . PHE A 1 75 ? -10.969 -4.442 4.403 1.00 94.06 75 PHE A N 1
ATOM 594 C CA . PHE A 1 75 ? -11.367 -3.036 4.459 1.00 94.06 75 PHE A CA 1
ATOM 595 C C . PHE A 1 75 ? -11.631 -2.439 3.063 1.00 94.06 75 PHE A C 1
ATOM 597 O O . PHE A 1 75 ? -12.486 -1.567 2.919 1.00 94.06 75 PHE A O 1
ATOM 604 N N . LEU A 1 76 ? -10.940 -2.936 2.035 1.00 93.56 76 LEU A N 1
ATOM 605 C CA . LEU A 1 76 ? -11.149 -2.585 0.629 1.00 93.56 76 LEU A CA 1
ATOM 606 C C . LEU A 1 76 ? -12.229 -3.447 -0.067 1.00 93.56 76 LEU A C 1
ATOM 608 O O . LEU A 1 76 ? -12.346 -3.377 -1.286 1.00 93.56 76 LEU A O 1
ATOM 612 N N . ASP A 1 77 ? -13.015 -4.218 0.695 1.00 93.00 77 ASP A N 1
ATOM 613 C CA . ASP A 1 77 ? -14.056 -5.152 0.234 1.00 93.00 77 ASP A CA 1
ATOM 614 C C . ASP A 1 77 ? -13.533 -6.332 -0.626 1.00 93.00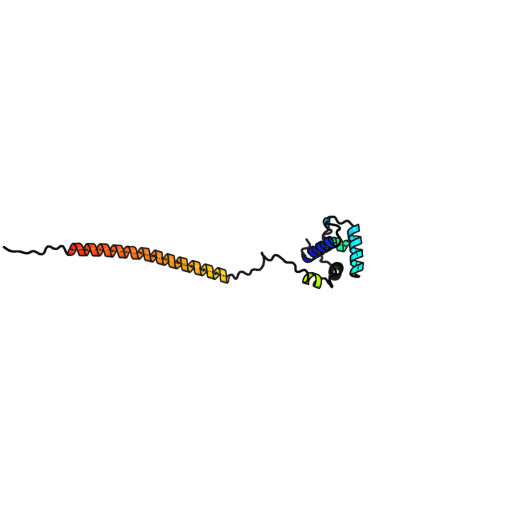 77 ASP A C 1
ATOM 616 O O . ASP A 1 77 ? -14.222 -6.816 -1.524 1.00 93.00 77 ASP A O 1
ATOM 620 N N . TYR A 1 78 ? -12.320 -6.819 -0.336 1.00 93.12 78 TYR A N 1
ATOM 621 C CA . TYR A 1 78 ? -11.785 -8.091 -0.853 1.00 93.12 78 TYR A CA 1
ATOM 622 C C . TYR A 1 78 ? -11.901 -9.209 0.192 1.00 93.12 78 TYR A C 1
ATOM 624 O O . TYR A 1 78 ? -11.924 -8.933 1.392 1.00 93.12 78 TYR A O 1
ATOM 632 N N . ASP A 1 79 ? -11.921 -10.472 -0.238 1.00 90.56 79 ASP A N 1
ATOM 633 C CA . ASP A 1 79 ? -12.096 -11.607 0.685 1.00 90.56 79 ASP A CA 1
ATOM 634 C C . ASP A 1 79 ? -10.873 -11.804 1.599 1.00 90.56 79 ASP A C 1
ATOM 636 O O . ASP A 1 79 ? -10.981 -11.940 2.826 1.00 90.56 79 ASP A O 1
ATOM 640 N N . ASP A 1 80 ? -9.686 -11.768 0.998 1.00 92.06 80 ASP A N 1
ATOM 641 C CA . ASP A 1 80 ? -8.399 -11.854 1.672 1.00 92.06 80 ASP A CA 1
ATOM 642 C C . ASP A 1 80 ? -7.300 -11.124 0.878 1.00 92.06 80 ASP A C 1
ATOM 644 O O . ASP A 1 80 ? -7.541 -10.480 -0.149 1.00 92.06 80 ASP A O 1
ATOM 648 N N . TRP A 1 81 ? -6.068 -11.167 1.390 1.00 92.31 81 TRP A N 1
ATOM 649 C CA . TRP A 1 81 ? -4.937 -10.537 0.717 1.00 92.31 81 TRP A CA 1
ATOM 650 C C . TRP A 1 81 ? -4.608 -11.183 -0.633 1.00 92.31 81 TRP A C 1
ATOM 652 O O . TRP A 1 81 ? -4.163 -10.490 -1.548 1.00 92.31 81 TRP A O 1
ATOM 662 N N . ASP A 1 82 ? -4.820 -12.488 -0.768 1.00 89.88 82 ASP A N 1
ATOM 663 C CA . ASP A 1 82 ? -4.495 -13.217 -1.986 1.00 89.88 82 ASP A CA 1
ATOM 664 C C . ASP A 1 82 ? -5.480 -12.814 -3.106 1.00 89.88 82 ASP A C 1
ATOM 666 O O . ASP A 1 82 ? -5.040 -12.444 -4.198 1.00 89.88 82 ASP A O 1
ATOM 670 N N . ASP A 1 83 ? -6.778 -12.713 -2.798 1.00 92.31 83 ASP A N 1
ATOM 671 C CA . ASP A 1 83 ? -7.834 -12.166 -3.661 1.00 92.31 83 ASP A CA 1
ATOM 672 C C . ASP A 1 83 ? -7.547 -10.715 -4.075 1.00 92.31 83 ASP A C 1
ATOM 674 O O . ASP A 1 83 ? -7.644 -10.362 -5.256 1.00 92.31 83 ASP A O 1
ATOM 678 N N . PHE A 1 84 ? -7.091 -9.880 -3.132 1.00 93.06 84 PHE A N 1
ATOM 679 C CA . PHE A 1 84 ? -6.651 -8.520 -3.443 1.00 93.06 84 PHE A CA 1
ATOM 680 C C . PHE A 1 84 ? -5.540 -8.515 -4.498 1.00 93.06 84 PHE A C 1
ATOM 682 O O . PHE A 1 84 ? -5.651 -7.790 -5.489 1.00 93.06 84 PHE A O 1
ATOM 689 N N . THR A 1 85 ? -4.484 -9.317 -4.322 1.00 90.69 85 THR A N 1
ATOM 690 C CA . THR A 1 85 ? -3.369 -9.363 -5.286 1.00 90.69 85 THR A CA 1
ATOM 691 C C . THR A 1 85 ? -3.769 -9.956 -6.637 1.00 90.69 85 THR A C 1
ATOM 693 O O . THR A 1 85 ? -3.289 -9.477 -7.664 1.00 90.69 85 THR A O 1
ATOM 696 N N . ALA A 1 86 ? -4.681 -10.933 -6.654 1.00 88.88 86 ALA A N 1
ATOM 697 C CA . ALA A 1 86 ? -5.185 -11.559 -7.873 1.00 88.88 86 ALA A CA 1
ATOM 698 C C . ALA A 1 86 ? -6.041 -10.596 -8.711 1.00 88.88 86 ALA A C 1
ATOM 700 O O . ALA A 1 86 ? -5.867 -10.512 -9.927 1.00 88.88 86 ALA A O 1
ATOM 701 N N . LYS A 1 87 ? -6.929 -9.826 -8.067 1.00 88.44 87 LYS A N 1
ATOM 702 C CA . LYS A 1 87 ? -7.782 -8.816 -8.723 1.00 88.44 87 LYS A CA 1
ATOM 703 C C . LYS A 1 87 ? -7.047 -7.513 -9.029 1.00 88.44 87 LYS A C 1
ATOM 705 O O . LYS A 1 87 ? -7.475 -6.749 -9.891 1.00 88.44 87 LYS A O 1
ATOM 710 N N . ASN A 1 88 ? -5.927 -7.258 -8.354 1.00 87.75 88 ASN A N 1
ATOM 711 C CA . ASN A 1 88 ? -5.073 -6.098 -8.581 1.00 87.75 88 ASN A CA 1
ATOM 712 C C . ASN A 1 88 ? -3.701 -6.516 -9.106 1.00 87.75 88 ASN A C 1
ATOM 714 O O . ASN A 1 88 ? -2.701 -6.172 -8.460 1.00 87.75 88 ASN A O 1
ATOM 718 N N . PRO A 1 89 ? -3.616 -7.168 -10.285 1.00 82.00 89 PRO A N 1
ATOM 719 C CA . PRO A 1 89 ? -2.328 -7.491 -10.863 1.00 82.00 89 PRO A CA 1
ATOM 720 C C . PRO A 1 89 ? -1.545 -6.189 -10.988 1.00 82.00 89 PRO A C 1
ATOM 722 O O . PRO A 1 89 ? -2.012 -5.185 -11.542 1.00 82.00 89 PRO A O 1
ATOM 725 N N . LEU A 1 90 ? -0.368 -6.167 -10.376 1.00 77.62 90 LEU A N 1
ATOM 726 C CA . LEU A 1 90 ? 0.559 -5.092 -10.637 1.00 77.62 90 LEU A CA 1
ATOM 727 C C . LEU A 1 90 ? 1.026 -5.306 -12.061 1.00 77.62 90 LEU A C 1
ATOM 729 O O . LEU A 1 90 ? 1.718 -6.278 -12.358 1.00 77.62 90 LEU A O 1
ATOM 733 N N . ILE A 1 91 ? 0.619 -4.397 -12.941 1.00 66.75 91 ILE A N 1
ATOM 734 C CA . ILE A 1 91 ? 1.287 -4.227 -14.219 1.00 66.75 91 ILE A CA 1
ATOM 735 C C . ILE A 1 91 ? 2.658 -3.667 -13.856 1.00 66.75 91 ILE A C 1
ATOM 737 O O . ILE A 1 91 ? 2.877 -2.458 -13.810 1.00 66.75 91 ILE A O 1
ATOM 741 N N . PHE A 1 92 ? 3.570 -4.562 -13.490 1.00 58.75 92 PHE A N 1
ATOM 742 C CA . PHE A 1 92 ? 4.973 -4.275 -13.646 1.00 58.75 92 PHE A CA 1
ATOM 743 C C . PHE A 1 92 ? 5.125 -4.040 -15.136 1.00 58.75 92 PHE A C 1
ATOM 745 O O . PHE A 1 92 ? 4.862 -4.931 -15.945 1.00 58.75 92 PHE A O 1
ATOM 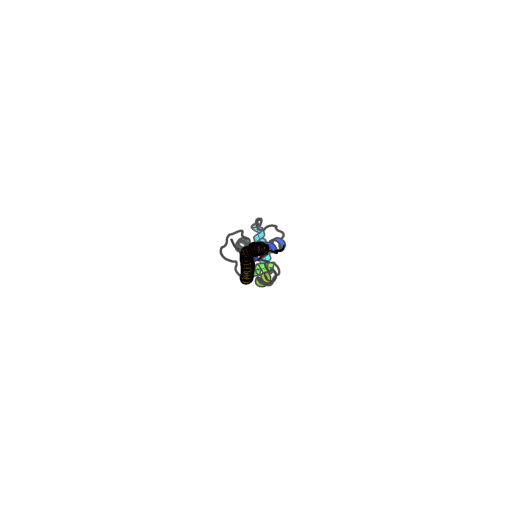752 N N . ASP A 1 93 ? 5.440 -2.806 -15.502 1.00 48.19 93 ASP A N 1
ATOM 753 C CA . ASP A 1 93 ? 5.954 -2.531 -16.825 1.00 48.19 93 ASP A CA 1
ATOM 754 C C . ASP A 1 93 ? 7.286 -3.286 -16.951 1.00 48.19 93 ASP A C 1
ATOM 756 O O . ASP A 1 93 ? 8.371 -2.765 -16.704 1.00 48.19 93 ASP A O 1
ATOM 760 N N . ASP A 1 94 ? 7.193 -4.574 -17.279 1.00 48.62 94 ASP A N 1
ATOM 761 C CA . ASP A 1 94 ? 8.294 -5.476 -17.595 1.00 48.62 94 ASP A CA 1
ATOM 762 C C . ASP A 1 94 ? 8.921 -5.118 -18.956 1.00 48.62 94 ASP A C 1
ATOM 764 O O . ASP A 1 94 ? 9.554 -5.943 -19.616 1.00 48.62 94 ASP A O 1
ATOM 768 N N . GLN A 1 95 ? 8.853 -3.856 -19.390 1.00 50.47 95 GLN A N 1
ATOM 769 C CA . GLN A 1 95 ? 9.684 -3.357 -20.486 1.00 50.47 95 GLN A CA 1
ATOM 770 C C . GLN A 1 95 ? 11.168 -3.229 -20.101 1.00 50.47 95 GLN A C 1
ATOM 772 O O . GLN A 1 95 ? 11.955 -2.667 -20.866 1.00 50.47 95 GLN A O 1
ATOM 777 N N . LYS A 1 96 ? 11.616 -3.830 -18.986 1.00 51.50 96 LYS A N 1
ATOM 778 C CA . LYS A 1 96 ? 13.051 -4.062 -18.767 1.00 51.50 96 LYS A CA 1
ATOM 779 C C . LYS A 1 96 ? 13.491 -5.435 -18.274 1.00 51.50 96 LYS A C 1
ATOM 781 O O . LYS A 1 96 ? 14.696 -5.676 -18.296 1.00 51.50 96 LYS A O 1
ATOM 786 N N . ILE A 1 97 ? 12.606 -6.364 -17.918 1.00 56.56 97 ILE A N 1
ATOM 787 C CA . ILE A 1 97 ? 13.035 -7.711 -17.519 1.00 56.56 97 ILE A CA 1
ATOM 788 C C . ILE A 1 97 ? 12.138 -8.740 -18.211 1.00 56.56 97 ILE A C 1
ATOM 790 O O . ILE A 1 97 ? 10.943 -8.805 -17.993 1.00 56.56 97 ILE A O 1
ATOM 794 N N . ASN A 1 98 ? 12.755 -9.571 -19.054 1.00 46.12 98 ASN A N 1
ATOM 795 C CA . ASN A 1 98 ? 12.164 -10.768 -19.659 1.00 46.12 98 ASN A CA 1
ATOM 796 C C . ASN A 1 98 ? 11.336 -10.622 -20.954 1.00 46.12 98 ASN A C 1
ATOM 798 O O . ASN A 1 98 ? 10.428 -11.404 -21.215 1.00 46.12 98 ASN A O 1
ATOM 802 N N . LYS A 1 99 ? 11.798 -9.802 -21.906 1.00 45.97 99 LYS A N 1
ATOM 803 C CA . LYS A 1 99 ? 11.921 -10.361 -23.264 1.00 45.97 99 LYS A CA 1
ATOM 804 C C . LYS A 1 99 ? 13.256 -11.090 -23.317 1.00 45.97 99 LYS A C 1
ATOM 806 O O . LYS A 1 99 ? 14.272 -10.469 -23.621 1.00 45.97 99 LYS A O 1
ATOM 811 N N . LYS A 1 100 ? 13.282 -12.403 -23.046 1.00 46.53 100 LYS A N 1
ATOM 812 C CA . LYS A 1 100 ? 14.354 -13.265 -23.571 1.00 46.53 100 LYS A CA 1
ATOM 813 C C . LYS A 1 100 ? 14.290 -13.168 -25.098 1.00 46.53 100 LYS A C 1
ATOM 815 O O . LYS A 1 100 ? 13.700 -14.014 -25.762 1.00 46.53 100 LYS A O 1
ATOM 820 N N . LYS A 1 101 ? 14.853 -12.102 -25.677 1.00 50.50 101 LYS A N 1
ATOM 821 C CA . LYS A 1 101 ? 15.166 -12.065 -27.101 1.00 50.50 101 LYS A CA 1
ATOM 822 C C . LYS A 1 101 ? 16.175 -13.180 -27.288 1.00 50.50 101 LYS A C 1
ATOM 824 O O . LYS A 1 101 ? 17.301 -13.099 -26.807 1.00 50.50 101 LYS A O 1
ATOM 829 N N . SER A 1 102 ? 15.686 -14.265 -27.876 1.00 56.50 102 SER A N 1
ATOM 830 C CA . SER A 1 102 ? 16.449 -15.460 -28.175 1.00 56.50 102 SER A CA 1
ATOM 831 C C . SER A 1 102 ? 17.724 -15.020 -28.879 1.00 56.50 102 SER A C 1
ATOM 833 O O . SER A 1 102 ? 17.686 -14.521 -30.000 1.00 56.50 102 SER A O 1
ATOM 835 N N . TYR A 1 103 ? 18.863 -15.155 -28.204 1.00 72.31 103 TYR A N 1
ATOM 836 C CA . TYR A 1 103 ? 20.180 -14.857 -28.767 1.00 72.31 103 TYR A CA 1
ATOM 837 C C . TYR A 1 103 ? 20.418 -15.641 -30.070 1.00 72.31 103 TYR A C 1
ATOM 839 O O . TYR A 1 103 ? 21.227 -15.233 -30.892 1.00 72.31 103 TYR A O 1
ATOM 847 N N . LYS A 1 104 ? 19.637 -16.706 -30.308 1.00 73.06 104 LYS A N 1
ATOM 848 C CA . LYS A 1 104 ? 19.537 -17.423 -31.582 1.00 73.06 104 LYS A CA 1
ATOM 849 C C . LYS A 1 104 ? 19.098 -16.513 -32.738 1.00 73.06 104 LYS A C 1
ATOM 851 O O . LYS A 1 104 ? 19.676 -16.601 -33.812 1.00 73.06 104 LYS A O 1
ATOM 856 N N . THR A 1 105 ? 18.145 -15.600 -32.530 1.00 76.69 105 THR A N 1
ATOM 857 C CA . THR A 1 105 ? 17.701 -14.652 -33.567 1.00 76.69 105 THR A CA 1
ATOM 858 C C . THR A 1 105 ? 18.781 -13.615 -33.881 1.00 76.69 105 THR A C 1
ATOM 860 O O . THR A 1 105 ? 18.974 -13.265 -35.041 1.00 76.69 105 THR A O 1
ATOM 863 N N . LEU A 1 106 ? 19.537 -13.167 -32.870 1.00 80.56 106 LEU A N 1
ATOM 864 C CA . LEU A 1 106 ? 20.684 -12.273 -33.069 1.00 80.56 106 LEU A CA 1
ATOM 865 C C . LEU A 1 106 ? 21.861 -12.988 -33.753 1.00 80.56 106 LEU A C 1
ATOM 867 O O . LEU A 1 106 ? 22.484 -12.414 -34.641 1.00 80.56 106 LEU A O 1
ATOM 871 N N . LEU A 1 107 ? 22.125 -14.254 -33.410 1.00 84.94 107 LEU A N 1
ATOM 872 C CA . LEU A 1 107 ? 23.160 -15.068 -34.056 1.00 84.94 107 LEU A CA 1
ATOM 873 C C . LEU A 1 107 ? 22.873 -15.302 -35.543 1.00 84.94 107 LEU A C 1
ATOM 875 O O . LEU A 1 107 ? 23.788 -15.198 -36.354 1.00 84.94 107 LEU A O 1
ATOM 879 N N . ILE A 1 108 ? 21.615 -15.552 -35.920 1.00 88.75 108 ILE A N 1
ATOM 880 C CA . ILE A 1 108 ? 21.229 -15.717 -37.331 1.00 88.75 108 ILE A CA 1
ATOM 881 C C . ILE A 1 108 ? 21.512 -14.436 -38.129 1.00 88.75 108 ILE A C 1
ATOM 883 O O . ILE A 1 108 ? 22.062 -14.511 -39.225 1.00 88.75 108 ILE A O 1
ATOM 887 N N . ILE A 1 109 ? 21.208 -13.258 -37.570 1.00 89.00 109 ILE A N 1
ATOM 888 C CA . ILE A 1 109 ? 21.485 -11.972 -38.231 1.00 89.00 109 ILE A CA 1
ATOM 889 C C . ILE A 1 109 ? 22.995 -11.765 -38.421 1.00 89.00 109 ILE A C 1
ATOM 891 O O . ILE A 1 109 ? 23.423 -11.342 -39.494 1.00 89.00 109 ILE A O 1
ATOM 895 N N . ILE A 1 110 ? 23.810 -12.105 -37.4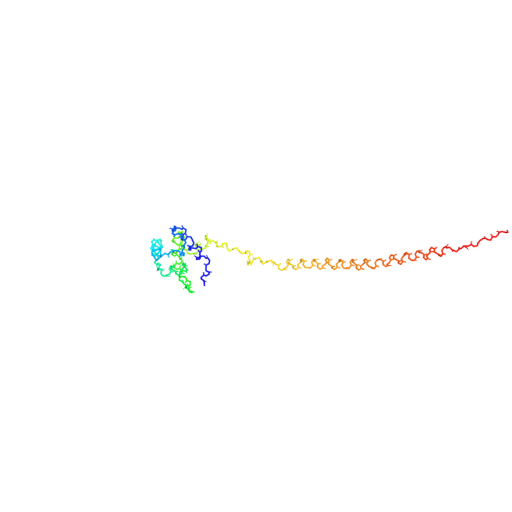17 1.00 92.38 110 ILE A N 1
ATOM 896 C CA . ILE A 1 110 ? 25.274 -11.995 -37.510 1.00 92.38 110 ILE A CA 1
ATOM 897 C C . ILE A 1 110 ? 25.821 -12.934 -38.593 1.00 92.38 110 ILE A C 1
ATOM 899 O O . ILE A 1 110 ? 26.639 -12.511 -39.407 1.00 92.38 110 ILE A O 1
ATOM 903 N N . ILE A 1 111 ? 25.342 -14.180 -38.657 1.00 94.00 111 ILE A N 1
ATOM 904 C CA . ILE A 1 111 ? 25.768 -15.147 -39.680 1.00 94.00 111 ILE A CA 1
ATOM 905 C C . ILE A 1 111 ? 25.411 -14.647 -41.086 1.00 94.00 111 ILE A C 1
ATOM 907 O O . ILE A 1 111 ? 26.257 -14.686 -41.979 1.00 94.00 111 ILE A O 1
ATOM 911 N N . LEU A 1 112 ? 24.197 -14.120 -41.283 1.00 93.69 112 LEU A N 1
ATOM 912 C CA . LEU A 1 112 ? 23.781 -13.547 -42.568 1.00 93.69 112 LEU A CA 1
ATOM 913 C C . LEU A 1 112 ? 24.654 -12.353 -42.971 1.00 93.69 112 LEU A C 1
ATOM 915 O O . LEU A 1 112 ? 25.082 -12.272 -44.121 1.00 93.69 112 LEU A O 1
ATOM 919 N N . ALA A 1 113 ? 24.977 -11.462 -42.031 1.00 94.38 113 ALA A N 1
ATOM 920 C CA . ALA A 1 113 ? 25.860 -10.330 -42.296 1.00 94.38 113 ALA A CA 1
ATOM 921 C C . ALA A 1 113 ? 27.268 -10.788 -42.714 1.00 94.38 113 ALA A C 1
ATOM 923 O O . ALA A 1 113 ? 27.814 -10.278 -43.692 1.00 94.38 113 ALA A O 1
ATOM 924 N N . VAL A 1 114 ? 27.833 -11.791 -42.033 1.00 95.81 114 VAL A N 1
ATOM 925 C CA . VAL A 1 114 ? 29.149 -12.353 -42.379 1.00 95.81 114 VAL A CA 1
ATOM 926 C C . VAL A 1 114 ? 29.131 -12.994 -43.769 1.00 95.81 114 VAL A C 1
ATOM 928 O O . VAL A 1 114 ? 30.052 -12.754 -44.545 1.00 95.81 114 VAL A O 1
ATOM 931 N N . LEU A 1 115 ? 28.081 -13.743 -44.125 1.00 95.19 115 LEU A N 1
ATOM 932 C CA . LEU A 1 115 ? 27.939 -14.347 -45.459 1.00 95.19 115 LEU A CA 1
ATOM 933 C C . LEU A 1 115 ? 27.848 -13.299 -46.577 1.00 95.19 115 LEU A C 1
ATOM 935 O O . LEU A 1 115 ? 28.443 -13.467 -47.642 1.00 95.19 115 LEU A O 1
ATOM 939 N N . ILE A 1 116 ? 27.138 -12.195 -46.339 1.00 95.12 116 ILE A N 1
ATOM 940 C CA . ILE A 1 116 ? 27.046 -11.094 -47.306 1.00 95.12 116 ILE A CA 1
ATOM 941 C C . ILE A 1 116 ? 28.419 -10.433 -47.482 1.00 95.12 116 ILE A C 1
ATOM 943 O O . ILE A 1 116 ? 28.855 -10.206 -48.611 1.00 95.12 116 ILE A O 1
ATOM 947 N N . ILE A 1 117 ? 29.135 -10.173 -46.384 1.00 94.81 117 ILE A N 1
ATOM 948 C CA . ILE A 1 117 ? 30.464 -9.549 -46.418 1.00 94.81 117 ILE A CA 1
ATOM 949 C C . ILE A 1 117 ? 31.478 -10.445 -47.139 1.00 94.81 117 ILE A C 1
ATOM 951 O O . ILE A 1 117 ? 32.234 -9.952 -47.977 1.00 94.81 117 ILE A O 1
ATOM 955 N N . THR A 1 118 ? 31.489 -11.755 -46.874 1.00 92.81 118 THR A N 1
ATOM 956 C CA . THR A 1 118 ? 32.407 -12.685 -47.552 1.00 92.81 118 THR A CA 1
ATOM 957 C C . THR A 1 118 ? 32.085 -12.809 -49.037 1.00 92.81 118 THR A C 1
ATOM 959 O O . THR A 1 118 ? 33.001 -12.776 -49.856 1.00 92.81 118 THR A O 1
ATOM 962 N N . SER A 1 119 ? 30.805 -12.858 -49.409 1.00 91.19 119 SER A N 1
ATOM 963 C CA . SER A 1 119 ? 30.382 -12.860 -50.812 1.00 91.19 119 SER A CA 1
ATOM 964 C C . SER A 1 119 ? 30.818 -11.585 -51.543 1.00 91.19 119 SER A C 1
ATOM 966 O O . SER A 1 119 ? 31.363 -11.659 -52.645 1.00 91.19 119 SER A O 1
ATOM 968 N N . LEU A 1 120 ? 30.648 -10.411 -50.927 1.00 93.56 120 LEU A N 1
ATOM 969 C CA . LEU A 1 120 ? 31.111 -9.136 -51.487 1.00 93.56 120 LEU A CA 1
ATOM 970 C C . LEU A 1 120 ? 32.637 -9.081 -51.603 1.00 93.56 120 LEU A C 1
ATOM 972 O O . LEU A 1 120 ? 33.163 -8.599 -52.606 1.00 93.56 120 LEU A O 1
ATOM 976 N N . PHE A 1 121 ? 33.355 -9.609 -50.612 1.00 93.25 121 PHE A N 1
ATOM 977 C CA . PHE A 1 121 ? 34.811 -9.678 -50.637 1.00 93.25 121 PHE A CA 1
ATOM 978 C C . PHE A 1 121 ? 35.311 -10.574 -51.774 1.00 93.25 121 PHE A C 1
ATOM 980 O O . PHE A 1 121 ? 36.188 -10.176 -52.542 1.00 93.25 121 PHE A O 1
ATOM 987 N N . LEU A 1 122 ? 34.717 -11.757 -51.940 1.00 91.56 122 LEU A N 1
ATOM 988 C CA . LEU A 1 122 ? 35.029 -12.661 -53.045 1.00 91.56 122 LEU A CA 1
ATOM 989 C C . LEU A 1 122 ? 34.683 -12.037 -54.398 1.00 91.56 122 LEU A C 1
ATOM 991 O O . LEU A 1 122 ? 35.482 -12.131 -55.328 1.00 91.56 122 LEU A O 1
ATOM 995 N N . TRP A 1 123 ? 33.552 -11.339 -54.505 1.00 92.12 123 TRP A N 1
ATOM 996 C CA . TRP A 1 123 ? 33.180 -10.608 -55.714 1.00 92.12 123 TRP A CA 1
ATOM 997 C C . TRP A 1 123 ? 34.184 -9.497 -56.052 1.00 92.12 123 TRP A C 1
ATOM 999 O O . TRP A 1 123 ? 34.611 -9.371 -57.200 1.00 92.12 123 TRP A O 1
ATOM 1009 N N . TYR A 1 124 ? 34.644 -8.743 -55.052 1.00 92.31 124 TYR A N 1
ATOM 1010 C CA . TYR A 1 124 ? 35.675 -7.721 -55.226 1.00 92.31 124 TYR A CA 1
ATOM 1011 C C . TYR A 1 124 ? 37.007 -8.326 -55.69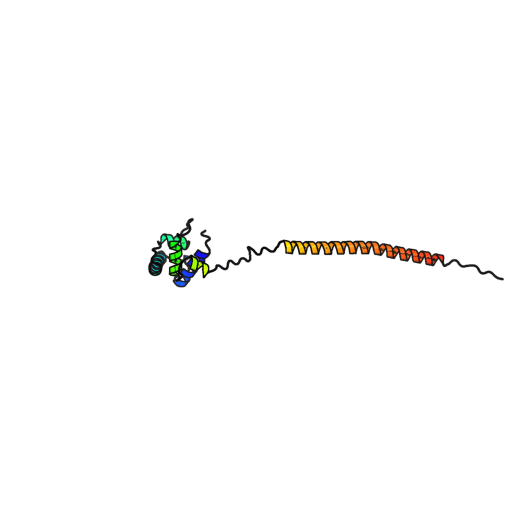5 1.00 92.31 124 TYR A C 1
ATOM 1013 O O . TYR A 1 124 ? 37.624 -7.834 -56.644 1.00 92.31 124 TYR A O 1
ATOM 1021 N N . ARG A 1 125 ? 37.423 -9.446 -55.089 1.00 89.38 125 ARG A N 1
ATOM 1022 C CA . ARG A 1 125 ? 38.617 -10.201 -55.504 1.00 89.38 125 ARG A CA 1
ATOM 1023 C C . ARG A 1 125 ? 38.459 -10.778 -56.913 1.00 89.38 125 ARG A C 1
ATOM 1025 O O . ARG A 1 125 ? 39.407 -10.752 -57.690 1.00 89.38 125 ARG A O 1
ATOM 1032 N N . PHE A 1 126 ? 37.271 -11.241 -57.285 1.00 80.75 126 PHE A N 1
ATOM 1033 C CA . PHE A 1 126 ? 36.992 -11.720 -58.636 1.00 80.75 126 PHE A CA 1
ATOM 1034 C C . PHE A 1 126 ? 37.075 -10.591 -59.666 1.00 80.75 126 PHE A C 1
ATOM 1036 O O . PHE A 1 126 ? 37.727 -10.752 -60.697 1.00 80.75 126 PHE A O 1
ATOM 1043 N N . LYS A 1 127 ? 36.502 -9.420 -59.363 1.00 80.44 127 LYS A N 1
ATOM 1044 C CA . LYS A 1 127 ? 36.580 -8.237 -60.229 1.00 80.44 127 LYS A CA 1
ATOM 1045 C C . LYS A 1 127 ? 38.030 -7.800 -60.468 1.00 80.44 127 LYS A C 1
ATOM 1047 O O . LYS A 1 127 ? 38.393 -7.441 -61.589 1.00 80.44 127 LYS A O 1
ATOM 1052 N N . ILE A 1 128 ? 38.875 -7.860 -59.435 1.00 74.75 128 ILE A N 1
ATOM 1053 C CA . ILE A 1 128 ? 40.293 -7.495 -59.560 1.00 74.75 128 ILE A CA 1
ATOM 1054 C C . ILE A 1 128 ? 41.041 -8.444 -60.513 1.00 74.75 128 ILE A C 1
ATOM 1056 O O . ILE A 1 128 ? 41.836 -7.989 -61.332 1.00 74.75 128 ILE A O 1
ATOM 1060 N N . VAL A 1 129 ? 40.732 -9.746 -60.479 1.00 75.38 129 VAL A N 1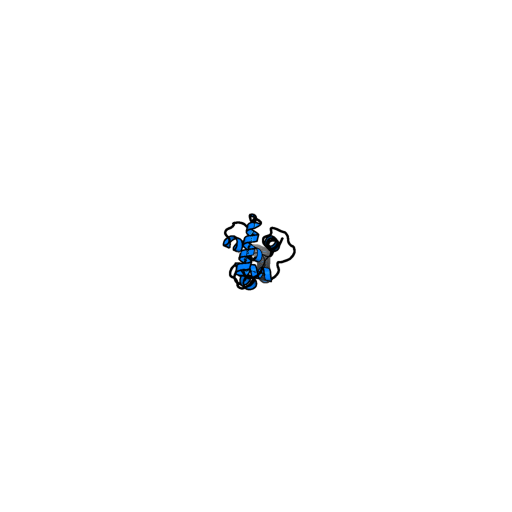
ATOM 1061 C CA . VAL A 1 129 ? 41.390 -10.771 -61.312 1.00 75.38 129 VAL A CA 1
ATOM 1062 C C . VAL A 1 129 ? 40.779 -10.901 -62.714 1.00 75.38 129 VAL A C 1
ATOM 1064 O O . VAL A 1 129 ? 41.403 -11.432 -63.632 1.00 75.38 129 VAL A O 1
ATOM 1067 N N . SER A 1 130 ? 39.531 -10.473 -62.909 1.00 67.38 130 SER A N 1
ATOM 1068 C CA . SER A 1 130 ? 38.909 -10.445 -64.235 1.00 67.38 130 SER A CA 1
ATOM 1069 C C . SER A 1 130 ? 39.406 -9.256 -65.056 1.00 67.38 130 SER A C 1
ATOM 1071 O O . SER A 1 130 ? 39.590 -9.390 -66.264 1.00 67.38 130 SER A O 1
ATOM 1073 N N . SER A 1 131 ? 39.679 -8.118 -64.406 1.00 65.62 131 SER A N 1
ATOM 1074 C CA . SER A 1 131 ? 40.239 -6.933 -65.065 1.00 65.62 131 SER A CA 1
ATOM 1075 C C . SER A 1 131 ? 41.615 -7.217 -65.688 1.00 65.62 131 SER A C 1
ATOM 1077 O O . SER A 1 131 ? 41.873 -6.838 -66.831 1.00 65.62 131 SER A O 1
ATOM 1079 N N . SER A 1 132 ? 42.472 -7.987 -65.004 1.00 65.50 132 SER A N 1
ATOM 1080 C CA . SER A 1 132 ? 43.775 -8.388 -65.555 1.00 65.50 132 SER A CA 1
ATOM 1081 C C . SER A 1 132 ? 43.647 -9.300 -66.783 1.00 65.50 132 SER A C 1
ATOM 1083 O O . SER A 1 132 ? 44.362 -9.106 -67.765 1.00 65.50 132 SER A O 1
ATOM 1085 N N . ARG A 1 133 ? 42.682 -10.232 -66.791 1.00 60.47 133 ARG A N 1
ATOM 1086 C CA . ARG A 1 133 ? 42.399 -11.097 -67.953 1.00 60.47 133 ARG A CA 1
ATOM 1087 C C . ARG A 1 133 ? 41.857 -10.329 -69.165 1.00 60.47 133 ARG A C 1
ATOM 1089 O O . ARG A 1 133 ? 42.118 -10.726 -70.298 1.00 60.47 133 ARG A O 1
ATOM 1096 N N . ALA A 1 134 ? 41.127 -9.233 -68.951 1.00 62.31 134 ALA A N 1
ATOM 1097 C CA . ALA A 1 134 ? 40.649 -8.371 -70.035 1.00 62.31 134 ALA A CA 1
ATOM 1098 C C . ALA A 1 134 ? 41.793 -7.574 -70.694 1.00 62.31 134 ALA A C 1
ATOM 1100 O O . ALA A 1 134 ? 41.804 -7.409 -71.914 1.00 62.31 134 ALA A O 1
ATOM 1101 N N . LEU A 1 135 ? 42.784 -7.143 -69.904 1.00 61.06 135 LEU A N 1
ATOM 1102 C CA . LEU A 1 135 ? 43.973 -6.442 -70.401 1.00 61.06 135 LEU A CA 1
ATOM 1103 C C . LEU A 1 135 ? 44.929 -7.371 -71.175 1.00 61.06 135 LEU A C 1
ATOM 1105 O O . LEU A 1 135 ? 45.521 -6.966 -72.171 1.00 61.06 135 LEU A O 1
ATOM 1109 N N . GLU A 1 136 ? 45.068 -8.625 -70.741 1.00 65.19 136 GLU A N 1
ATOM 1110 C CA . GLU A 1 136 ? 45.829 -9.661 -71.459 1.00 65.19 136 GLU A CA 1
ATOM 1111 C C . GLU A 1 136 ? 45.232 -9.947 -72.844 1.00 65.19 136 GLU A C 1
ATOM 1113 O O . GLU A 1 136 ? 45.951 -9.937 -73.842 1.00 65.19 136 GLU A O 1
ATOM 1118 N N . LYS A 1 137 ? 43.904 -10.112 -72.937 1.00 64.75 137 LYS A N 1
ATOM 1119 C CA . LYS A 1 137 ? 43.224 -10.335 -74.222 1.00 64.75 137 LYS A CA 1
ATOM 1120 C C . LYS A 1 137 ? 43.402 -9.163 -75.186 1.00 64.75 137 LYS A C 1
ATOM 1122 O O . LYS A 1 137 ? 43.656 -9.398 -76.362 1.00 64.75 137 LYS A O 1
ATOM 1127 N N . SER A 1 138 ? 43.316 -7.915 -74.720 1.00 66.56 138 SER A N 1
ATOM 1128 C CA . SER A 1 138 ? 43.517 -6.756 -75.602 1.00 66.56 138 SER A CA 1
ATOM 1129 C C . SER A 1 138 ? 44.968 -6.626 -76.081 1.00 66.56 138 SER A C 1
ATOM 1131 O O . SER A 1 138 ? 45.195 -6.323 -77.253 1.00 66.56 138 SER A O 1
ATOM 1133 N N . LYS A 1 139 ? 45.958 -6.934 -75.229 1.00 69.31 139 LYS A N 1
ATOM 1134 C CA . LYS A 1 139 ? 47.375 -7.015 -75.631 1.00 69.31 139 LYS A CA 1
ATOM 1135 C C . LYS A 1 139 ? 47.637 -8.152 -76.623 1.00 69.31 139 LYS A C 1
ATOM 1137 O O . LYS A 1 139 ? 48.378 -7.955 -77.583 1.00 69.31 139 LYS A O 1
ATOM 1142 N N . PHE A 1 140 ? 47.017 -9.314 -76.425 1.00 71.00 140 PHE A N 1
ATOM 1143 C CA . PHE A 1 140 ? 47.122 -10.457 -77.333 1.00 71.00 140 PHE A CA 1
ATOM 1144 C C . PHE A 1 140 ? 46.504 -10.163 -78.706 1.00 71.00 140 PHE A C 1
ATOM 1146 O O . PHE A 1 140 ? 47.134 -10.433 -79.724 1.00 71.00 140 PHE A O 1
ATOM 1153 N N . LEU A 1 141 ? 45.325 -9.531 -78.749 1.00 64.44 141 LEU A N 1
ATOM 1154 C CA . LEU A 1 141 ? 44.671 -9.136 -80.002 1.00 64.44 141 LEU A CA 1
ATOM 1155 C C . LEU A 1 141 ? 45.477 -8.080 -80.773 1.00 64.44 141 LEU A C 1
ATOM 1157 O O . LEU A 1 141 ? 45.623 -8.200 -81.986 1.00 64.44 141 LEU A O 1
ATOM 1161 N N . ARG A 1 142 ? 46.088 -7.104 -80.082 1.00 63.31 142 ARG A N 1
ATOM 1162 C CA . ARG A 1 142 ? 47.012 -6.146 -80.716 1.00 63.31 142 ARG A CA 1
ATOM 1163 C C . ARG A 1 142 ? 48.244 -6.857 -81.306 1.00 63.31 142 ARG A C 1
ATOM 1165 O O . ARG A 1 142 ? 48.642 -6.558 -82.422 1.00 63.31 142 ARG A O 1
ATOM 1172 N N . LYS A 1 143 ? 48.776 -7.877 -80.618 1.00 65.12 143 LYS A N 1
ATOM 1173 C CA . LYS A 1 143 ? 49.910 -8.692 -81.096 1.00 65.12 143 LYS A CA 1
ATOM 1174 C C . LYS A 1 143 ? 49.571 -9.651 -82.251 1.00 65.12 143 LYS A C 1
ATOM 1176 O O . LYS A 1 143 ? 50.480 -10.095 -82.952 1.00 65.12 143 LYS A O 1
ATOM 1181 N N . ILE A 1 144 ? 48.303 -10.014 -82.440 1.00 65.94 144 ILE A N 1
ATOM 1182 C CA . ILE A 1 144 ? 47.849 -10.755 -83.630 1.00 65.94 144 ILE A CA 1
ATOM 1183 C C . ILE A 1 144 ? 47.680 -9.791 -84.807 1.00 65.94 144 ILE A C 1
ATOM 1185 O O . ILE A 1 144 ? 48.203 -10.071 -85.878 1.00 65.94 144 ILE A O 1
ATOM 1189 N N . SER A 1 145 ? 47.066 -8.624 -84.582 1.00 66.38 145 SER A N 1
ATOM 1190 C CA . SER A 1 145 ? 46.879 -7.599 -85.618 1.00 66.38 145 SER A CA 1
ATOM 1191 C C . SER A 1 145 ? 48.191 -7.107 -86.240 1.00 66.38 145 SER A C 1
ATOM 1193 O O . SER A 1 145 ? 48.214 -6.832 -87.433 1.00 66.38 145 SER A O 1
ATOM 1195 N N . ASP A 1 146 ? 49.279 -7.011 -85.467 1.00 60.97 146 ASP A N 1
ATOM 1196 C CA . ASP A 1 146 ? 50.601 -6.633 -85.996 1.00 60.97 146 ASP A CA 1
ATOM 1197 C C . ASP A 1 146 ? 51.282 -7.757 -86.803 1.00 60.97 146 ASP A C 1
ATOM 1199 O O . ASP A 1 146 ? 52.199 -7.486 -87.575 1.00 60.97 146 ASP A O 1
ATOM 1203 N N . ARG A 1 147 ? 50.870 -9.026 -86.642 1.00 59.38 147 ARG A N 1
ATOM 1204 C CA . ARG A 1 147 ? 51.475 -10.166 -87.360 1.00 59.38 147 ARG A CA 1
ATOM 1205 C C . ARG A 1 147 ? 50.857 -10.445 -88.726 1.00 59.38 147 ARG A C 1
ATOM 1207 O O . ARG A 1 147 ? 51.536 -11.043 -89.553 1.00 59.38 147 ARG A O 1
ATOM 1214 N N . ASP A 1 148 ? 49.636 -9.985 -88.974 1.00 55.88 148 ASP A N 1
ATOM 1215 C CA . ASP A 1 148 ? 48.973 -10.132 -90.277 1.00 55.88 148 ASP A CA 1
ATOM 1216 C C . ASP A 1 148 ? 49.369 -9.036 -91.286 1.00 55.88 148 ASP A C 1
ATOM 1218 O O . ASP A 1 148 ? 48.955 -9.074 -92.443 1.00 55.88 148 ASP A O 1
ATOM 1222 N N . ILE A 1 149 ? 50.237 -8.093 -90.899 1.00 57.03 149 ILE A N 1
ATOM 1223 C CA . ILE A 1 149 ? 50.848 -7.114 -91.809 1.00 57.03 149 ILE A CA 1
ATOM 1224 C C . ILE A 1 149 ? 52.255 -7.600 -92.194 1.00 57.03 149 ILE A C 1
ATOM 1226 O O . ILE A 1 149 ? 53.261 -6.945 -91.937 1.00 57.03 149 ILE A O 1
ATOM 1230 N N . SER A 1 150 ? 52.349 -8.779 -92.812 1.00 57.50 150 SER A N 1
ATOM 1231 C CA . SER A 1 150 ? 53.487 -9.088 -93.685 1.00 57.50 150 SER A CA 1
ATOM 1232 C C . SER A 1 150 ? 53.047 -8.831 -95.126 1.00 57.50 150 SER A C 1
ATOM 1234 O O . SER A 1 150 ? 52.154 -9.540 -95.603 1.00 57.50 150 SER A O 1
ATOM 1236 N N . PRO A 1 151 ? 53.616 -7.849 -95.847 1.00 52.91 151 PRO A N 1
ATOM 1237 C CA . PRO A 1 151 ? 53.320 -7.696 -97.259 1.00 52.91 151 PRO A CA 1
ATOM 1238 C C . PRO A 1 151 ? 53.961 -8.873 -97.993 1.00 52.91 151 PRO A C 1
ATOM 1240 O O . PRO A 1 151 ? 55.174 -8.914 -98.204 1.00 52.91 151 PRO A O 1
ATOM 1243 N N . TYR A 1 152 ? 53.142 -9.857 -98.358 1.00 52.44 152 TYR A N 1
ATOM 1244 C CA . TYR A 1 152 ? 53.529 -10.828 -99.364 1.00 52.44 152 TYR A CA 1
ATOM 1245 C C . TYR A 1 152 ? 53.761 -10.072 -100.670 1.00 52.44 152 TYR A C 1
ATOM 1247 O O . TYR A 1 152 ? 52.865 -9.474 -101.258 1.00 52.44 152 TYR A O 1
ATOM 1255 N N . SER A 1 153 ? 55.021 -10.103 -101.068 1.00 54.38 153 SER A N 1
ATOM 1256 C CA . SER A 1 153 ? 5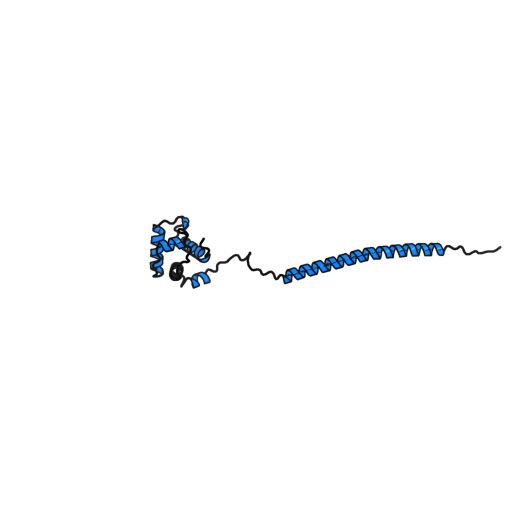5.521 -9.971 -102.424 1.00 54.38 153 SER A CA 1
ATOM 1257 C C . SER A 1 153 ? 54.572 -10.517 -103.505 1.00 54.38 153 SER A C 1
ATOM 1259 O O . SER A 1 153 ? 54.201 -11.689 -103.475 1.00 54.38 153 SER A O 1
ATOM 1261 N N . CYS A 1 154 ? 54.312 -9.698 -104.521 1.00 44.94 154 CYS A N 1
ATOM 1262 C CA . CYS A 1 154 ? 54.134 -10.072 -105.933 1.00 44.94 154 CYS A CA 1
ATOM 1263 C C . CYS A 1 154 ? 54.757 -8.902 -106.716 1.00 44.94 154 CYS A C 1
ATOM 1265 O O . CYS A 1 154 ? 54.316 -7.773 -106.542 1.00 44.94 154 CYS A O 1
ATOM 1267 N N . PHE A 1 155 ? 55.943 -9.000 -107.324 1.00 53.03 155 PHE A N 1
ATOM 1268 C CA . PHE A 1 155 ? 56.396 -9.858 -108.430 1.00 53.03 155 PHE A CA 1
ATOM 1269 C C . PHE A 1 155 ? 55.667 -9.579 -109.758 1.00 53.03 155 PHE A C 1
ATOM 1271 O O . PHE A 1 155 ? 54.439 -9.575 -109.802 1.00 53.03 155 PHE A O 1
ATOM 1278 N N . SER A 1 156 ? 56.473 -9.453 -110.824 1.00 45.59 156 SER A N 1
ATOM 1279 C CA . SER A 1 156 ? 56.156 -9.256 -112.256 1.00 45.59 156 SER A CA 1
ATOM 1280 C C . SER A 1 156 ? 55.924 -7.797 -112.691 1.00 45.59 156 SER A C 1
ATOM 1282 O O . SER A 1 156 ? 55.195 -7.081 -112.015 1.00 45.59 156 SER A O 1
ATOM 1284 N N . VAL A 1 157 ? 56.503 -7.263 -113.773 1.00 53.66 157 VAL A N 1
ATOM 1285 C CA . VAL A 1 157 ? 57.433 -7.715 -114.837 1.00 53.66 157 VAL A CA 1
ATOM 1286 C C . VAL A 1 157 ? 58.158 -6.461 -115.333 1.00 53.66 157 VAL A C 1
ATOM 1288 O O . VAL A 1 157 ? 57.516 -5.386 -115.316 1.00 53.66 157 VAL A O 1
#

Sequence (157 aa):
MQSNPYLKKCVSLISERTGWGACENWTHTHFVDLSRQIFEKSGVLVSVSSLKRIFGKIASQHEPQRETRNALAKFLDYDDWDDFTAKNPLIFDDQKINKKKSYKTLLIIIILAVLIITSLFLWYRFKIVSSSRALEKSKFLRKISDRDISPYSCFSV